Protein AF-A0A9X9G0S4-F1 (afdb_monomer)

Organism: NCBI:txid300181

Sequence (81 aa):
MNKTNLTALPPEESLADLAHFAWCALMALRLAQQDGQALLPLTIHTFLVRWLADAQKQRRFPRSVATDIDSLLRLCQRRWI

Structure (mmCIF, N/CA/C/O backbone):
data_AF-A0A9X9G0S4-F1
#
_entry.id   AF-A0A9X9G0S4-F1
#
loop_
_atom_site.group_PDB
_atom_site.id
_atom_site.type_symbol
_atom_site.label_atom_id
_atom_site.label_alt_id
_atom_site.label_comp_id
_atom_site.label_asym_id
_atom_site.label_entity_id
_atom_site.label_seq_id
_atom_site.pdbx_PDB_ins_code
_atom_site.Cartn_x
_atom_site.Cartn_y
_atom_site.Cartn_z
_atom_site.occupancy
_atom_site.B_iso_or_equiv
_atom_site.auth_seq_id
_atom_site.auth_comp_id
_atom_site.auth_asym_id
_atom_site.auth_atom_id
_atom_site.pdbx_PDB_model_num
ATOM 1 N N . MET A 1 1 ? 38.057 1.673 -29.194 1.00 36.81 1 MET A N 1
ATOM 2 C CA . MET A 1 1 ? 37.974 2.482 -27.961 1.00 36.81 1 MET A CA 1
ATOM 3 C C . MET A 1 1 ? 37.042 1.818 -26.956 1.00 36.81 1 MET A C 1
ATOM 5 O O . MET A 1 1 ? 35.852 1.673 -27.199 1.00 36.81 1 MET A O 1
ATOM 9 N N . ASN A 1 2 ? 37.642 1.380 -25.861 1.00 41.97 2 ASN A N 1
ATOM 10 C CA . ASN A 1 2 ? 37.102 0.903 -24.592 1.00 41.97 2 ASN A CA 1
ATOM 11 C C . ASN A 1 2 ? 36.033 1.829 -23.975 1.00 41.97 2 ASN A C 1
ATOM 13 O O . ASN A 1 2 ? 36.355 2.887 -23.444 1.00 41.97 2 ASN A O 1
ATOM 17 N N . LYS A 1 3 ? 34.766 1.390 -23.964 1.00 47.72 3 LYS A N 1
ATOM 18 C CA . LYS A 1 3 ? 33.748 1.946 -23.060 1.00 47.72 3 LYS A CA 1
ATOM 19 C C . LYS A 1 3 ? 34.056 1.450 -21.649 1.00 47.72 3 LYS A C 1
ATOM 21 O O . LYS A 1 3 ? 33.774 0.305 -21.305 1.00 47.72 3 LYS A O 1
ATOM 26 N N . THR A 1 4 ? 34.714 2.296 -20.867 1.00 47.97 4 THR A N 1
ATOM 27 C CA . THR A 1 4 ? 34.939 2.097 -19.438 1.00 47.97 4 THR A CA 1
ATOM 28 C C . THR A 1 4 ? 33.600 1.877 -18.741 1.00 47.97 4 THR A C 1
ATOM 30 O O . THR A 1 4 ? 32.741 2.756 -18.747 1.00 47.97 4 THR A O 1
ATOM 33 N N . ASN A 1 5 ? 33.449 0.685 -18.161 1.00 46.59 5 ASN A N 1
ATOM 34 C CA . ASN A 1 5 ? 32.466 0.365 -17.135 1.00 46.59 5 ASN A CA 1
ATOM 35 C C . ASN A 1 5 ? 32.632 1.375 -15.994 1.00 46.59 5 ASN A C 1
ATOM 37 O O . ASN A 1 5 ? 33.537 1.232 -15.175 1.00 46.59 5 ASN A O 1
ATOM 41 N N . LEU A 1 6 ? 31.796 2.409 -15.969 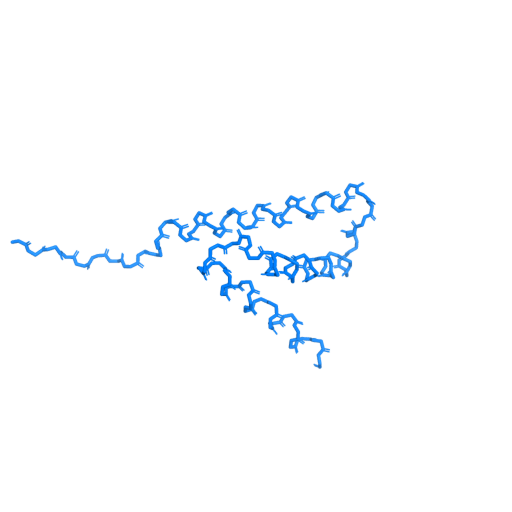1.00 49.53 6 LEU A N 1
ATOM 42 C CA . LEU A 1 6 ? 31.713 3.333 -14.851 1.00 49.53 6 LEU A CA 1
ATOM 43 C C . LEU A 1 6 ? 30.313 3.198 -14.257 1.00 49.53 6 LEU A C 1
ATOM 45 O O . LEU A 1 6 ? 29.343 3.711 -14.800 1.00 49.53 6 LEU A O 1
ATOM 49 N N . THR A 1 7 ? 30.272 2.464 -13.147 1.00 43.34 7 THR A N 1
ATOM 50 C CA . THR A 1 7 ? 29.228 2.516 -12.122 1.00 43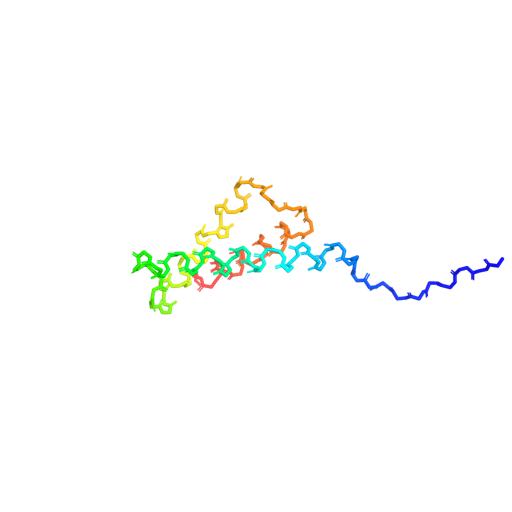.34 7 THR A CA 1
ATOM 51 C C . THR A 1 7 ? 27.863 1.982 -12.553 1.00 43.34 7 THR A C 1
ATOM 53 O O . THR A 1 7 ? 27.071 2.653 -13.205 1.00 43.34 7 THR A O 1
ATOM 56 N N . ALA A 1 8 ? 27.565 0.764 -12.098 1.00 47.59 8 ALA A N 1
ATOM 57 C CA . ALA A 1 8 ? 26.214 0.237 -11.980 1.00 47.59 8 ALA A CA 1
ATOM 58 C C . ALA A 1 8 ? 25.394 1.137 -11.035 1.00 47.59 8 ALA A C 1
ATOM 60 O O . ALA A 1 8 ? 25.257 0.862 -9.846 1.00 47.59 8 ALA A O 1
ATOM 61 N N . LEU A 1 9 ? 24.898 2.255 -11.558 1.00 51.75 9 LEU A N 1
ATOM 62 C CA . LEU A 1 9 ? 23.734 2.921 -11.002 1.00 51.75 9 LEU A CA 1
ATOM 63 C C . LEU A 1 9 ? 22.559 1.953 -11.191 1.00 51.75 9 LEU A C 1
ATOM 65 O O . LEU A 1 9 ? 22.463 1.338 -12.261 1.00 51.75 9 LEU A O 1
ATOM 69 N N . PRO A 1 10 ? 21.689 1.759 -10.182 1.00 53.66 10 PRO A N 1
ATOM 70 C CA . PRO A 1 10 ? 20.452 1.030 -10.417 1.00 53.66 10 PRO A CA 1
ATOM 71 C C . PRO A 1 10 ? 19.761 1.710 -11.607 1.00 53.66 10 PRO A C 1
ATOM 73 O O . PRO A 1 10 ? 19.811 2.941 -11.687 1.00 53.66 10 PRO A O 1
ATOM 76 N N . PRO A 1 11 ? 19.205 0.951 -12.567 1.00 60.22 11 PRO A N 1
ATOM 77 C CA . PRO A 1 11 ? 18.603 1.546 -13.755 1.00 60.22 11 PRO A CA 1
ATOM 78 C C . PRO A 1 11 ? 17.627 2.620 -13.277 1.00 60.22 11 PRO A C 1
ATOM 80 O O . PRO A 1 11 ? 16.792 2.314 -12.427 1.00 60.22 11 PRO A O 1
ATOM 83 N N . GLU A 1 12 ? 17.767 3.870 -13.729 1.00 59.72 12 GLU A N 1
ATOM 84 C CA . GLU A 1 12 ? 16.908 4.994 -13.302 1.00 59.72 12 GLU A CA 1
ATOM 85 C C . GLU A 1 12 ? 15.417 4.629 -13.386 1.00 59.72 12 GLU A C 1
ATOM 87 O O . GLU A 1 12 ? 14.620 5.071 -12.562 1.00 59.72 12 GLU A O 1
ATOM 92 N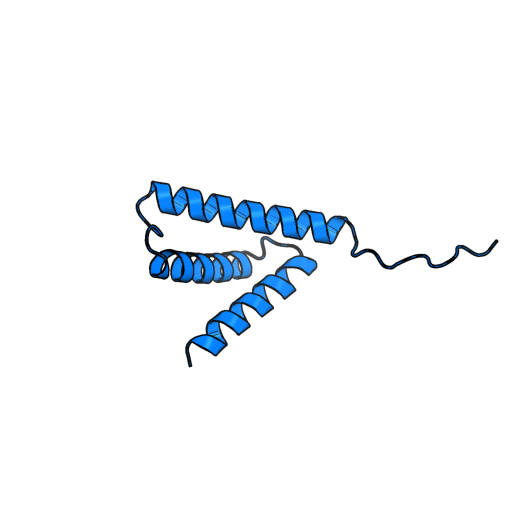 N . GLU A 1 13 ? 15.069 3.732 -14.311 1.00 61.19 13 GLU A N 1
ATOM 93 C CA . GLU A 1 13 ? 13.761 3.089 -14.435 1.00 61.19 13 GLU A CA 1
ATOM 94 C C . GLU A 1 13 ? 13.295 2.410 -13.134 1.00 61.1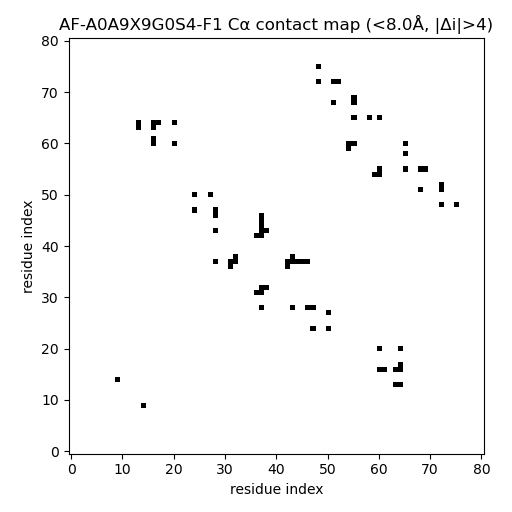9 13 GLU A C 1
ATOM 96 O O . GLU A 1 13 ? 12.185 2.657 -12.678 1.00 61.19 13 GLU A O 1
ATOM 101 N N . SER A 1 14 ? 14.151 1.636 -12.460 1.00 69.94 14 SER A N 1
ATOM 102 C CA . SER A 1 14 ? 13.820 0.991 -11.179 1.00 69.94 14 SER A CA 1
ATOM 103 C C . SER A 1 14 ? 13.605 1.984 -10.038 1.00 69.94 14 SER A C 1
ATOM 105 O O . SER A 1 14 ? 12.780 1.742 -9.156 1.00 69.94 14 SER A O 1
ATOM 107 N N . LEU A 1 15 ? 14.323 3.110 -10.051 1.00 77.69 15 LEU A N 1
ATOM 108 C CA . LEU A 1 15 ? 14.178 4.141 -9.028 1.00 77.69 15 LEU A CA 1
ATOM 109 C C . LEU A 1 15 ? 12.875 4.918 -9.236 1.00 77.69 15 LEU A C 1
ATOM 111 O O . LEU A 1 15 ? 12.170 5.210 -8.272 1.00 77.69 15 LEU A O 1
ATOM 115 N N . ALA A 1 16 ? 12.538 5.206 -10.496 1.00 81.19 16 ALA A N 1
ATOM 116 C CA . ALA A 1 16 ? 11.265 5.795 -10.886 1.00 81.19 16 ALA A CA 1
ATOM 117 C C . ALA A 1 16 ? 10.088 4.865 -10.547 1.00 81.19 16 ALA A C 1
ATOM 119 O O . ALA A 1 16 ? 9.096 5.327 -9.982 1.00 81.19 16 ALA A O 1
ATOM 120 N N . ASP A 1 17 ? 10.219 3.558 -10.798 1.00 80.31 17 ASP A N 1
ATOM 121 C CA . ASP A 1 17 ? 9.218 2.556 -10.422 1.00 80.31 17 ASP A CA 1
ATOM 122 C C . ASP A 1 17 ? 9.009 2.513 -8.901 1.00 80.31 17 ASP A C 1
ATOM 124 O O . ASP A 1 17 ? 7.872 2.481 -8.420 1.00 80.31 17 ASP A O 1
ATOM 128 N N . LEU A 1 18 ? 10.100 2.544 -8.126 1.00 79.62 18 LEU A N 1
ATOM 129 C CA . LEU A 1 18 ? 10.046 2.549 -6.665 1.00 79.62 18 LEU A CA 1
ATOM 130 C C . LEU A 1 18 ? 9.445 3.855 -6.126 1.00 79.62 18 LEU A C 1
ATOM 132 O O . LEU A 1 18 ? 8.649 3.828 -5.186 1.00 79.62 18 LEU A O 1
ATOM 136 N N . ALA A 1 19 ? 9.783 4.995 -6.731 1.00 85.62 19 ALA A N 1
ATOM 137 C CA . ALA A 1 19 ? 9.204 6.289 -6.388 1.00 85.62 19 ALA A CA 1
ATOM 138 C C . ALA A 1 19 ? 7.698 6.321 -6.684 1.00 85.62 19 ALA A C 1
ATOM 140 O O . ALA A 1 19 ? 6.918 6.782 -5.850 1.00 85.62 19 ALA A O 1
ATOM 141 N N . HIS A 1 20 ? 7.271 5.775 -7.827 1.00 85.62 20 HIS A N 1
ATOM 142 C CA . HIS A 1 20 ? 5.858 5.640 -8.170 1.00 85.62 20 HIS A CA 1
ATOM 143 C C . HIS A 1 20 ? 5.132 4.718 -7.187 1.00 85.62 20 HIS A C 1
ATOM 145 O O . HIS A 1 20 ? 4.050 5.049 -6.705 1.00 85.62 20 HIS A O 1
ATOM 151 N N . PHE A 1 21 ? 5.747 3.594 -6.822 1.00 84.69 21 PHE A N 1
ATOM 152 C CA . PHE A 1 21 ? 5.233 2.699 -5.791 1.00 84.69 21 PHE A CA 1
ATOM 153 C C . PHE A 1 21 ? 5.057 3.403 -4.440 1.00 84.69 21 PHE A C 1
ATOM 155 O O . PHE A 1 21 ? 3.978 3.326 -3.847 1.00 84.69 21 PHE A O 1
ATOM 162 N N . ALA A 1 22 ? 6.076 4.129 -3.976 1.00 85.75 22 ALA A N 1
ATOM 163 C CA . ALA A 1 22 ? 6.017 4.881 -2.727 1.00 85.75 22 ALA A CA 1
ATOM 164 C C . ALA A 1 22 ? 4.928 5.963 -2.776 1.00 85.75 22 ALA A C 1
ATOM 166 O O . ALA A 1 22 ? 4.157 6.111 -1.827 1.00 85.75 22 ALA A O 1
ATOM 167 N N . TRP A 1 23 ? 4.807 6.668 -3.903 1.00 88.75 23 TRP A N 1
ATOM 168 C CA . TRP A 1 23 ? 3.743 7.641 -4.132 1.00 88.75 23 TRP A CA 1
ATOM 169 C C . TRP A 1 23 ? 2.353 6.997 -4.066 1.00 88.75 23 TRP A C 1
ATOM 171 O O . TRP A 1 23 ? 1.474 7.496 -3.363 1.00 88.75 23 TRP A O 1
ATOM 181 N N . CYS A 1 24 ? 2.153 5.855 -4.730 1.00 88.69 24 CYS A N 1
ATOM 182 C CA . CYS A 1 24 ? 0.899 5.106 -4.674 1.00 88.69 24 CYS A CA 1
ATOM 183 C C . CYS A 1 24 ? 0.551 4.660 -3.248 1.00 88.69 24 CYS A C 1
ATOM 185 O O . CYS A 1 24 ? -0.607 4.785 -2.846 1.00 88.69 24 CYS A O 1
ATOM 187 N N . ALA A 1 25 ? 1.529 4.180 -2.477 1.00 87.94 25 ALA A N 1
ATOM 188 C CA . ALA A 1 25 ? 1.326 3.770 -1.089 1.00 87.94 25 ALA A CA 1
ATOM 189 C C . ALA A 1 25 ? 0.910 4.956 -0.201 1.00 87.94 25 ALA A C 1
ATOM 191 O O . ALA A 1 25 ? -0.037 4.848 0.580 1.00 87.94 25 ALA A O 1
ATOM 192 N N . LEU A 1 26 ? 1.576 6.106 -0.356 1.00 89.81 26 LEU A N 1
ATOM 193 C CA . LEU A 1 26 ? 1.254 7.337 0.372 1.00 89.81 26 LEU A CA 1
ATOM 194 C C . LEU A 1 26 ? -0.140 7.859 0.021 1.00 89.81 26 LEU A C 1
ATOM 196 O O . LEU A 1 26 ? -0.898 8.227 0.917 1.00 89.81 26 LEU A O 1
ATOM 200 N N . MET A 1 27 ? -0.499 7.857 -1.263 1.00 91.81 27 MET A N 1
ATOM 201 C CA . MET A 1 27 ? -1.831 8.261 -1.707 1.00 91.81 27 MET A CA 1
ATOM 202 C C . MET A 1 27 ? -2.910 7.329 -1.159 1.00 91.81 27 MET A C 1
ATOM 204 O O . MET A 1 27 ? -3.891 7.811 -0.603 1.00 91.81 27 MET A O 1
ATOM 208 N N . ALA A 1 28 ? -2.719 6.009 -1.236 1.00 88.94 28 ALA A N 1
ATOM 209 C CA . ALA A 1 28 ? -3.665 5.048 -0.676 1.00 88.94 28 ALA A CA 1
ATOM 210 C C . ALA A 1 28 ? -3.852 5.235 0.837 1.00 88.94 28 ALA A C 1
ATOM 212 O O . ALA A 1 28 ? -4.981 5.199 1.324 1.00 88.94 28 ALA A O 1
ATOM 213 N N . LEU A 1 29 ? -2.763 5.496 1.569 1.00 88.88 29 LEU A N 1
ATOM 214 C CA . LEU A 1 29 ? -2.826 5.812 2.993 1.00 88.88 29 LEU A CA 1
ATOM 215 C C . LEU A 1 29 ? -3.605 7.108 3.249 1.00 88.88 29 LEU A C 1
ATOM 217 O O . LEU A 1 29 ? -4.452 7.143 4.137 1.00 88.88 29 LEU A O 1
ATOM 221 N N . ARG A 1 30 ? -3.357 8.158 2.460 1.00 89.25 30 ARG A N 1
ATOM 222 C CA . ARG A 1 30 ? -4.065 9.440 2.571 1.00 89.25 30 ARG A CA 1
ATOM 223 C C . ARG A 1 30 ? -5.566 9.282 2.311 1.00 89.25 30 ARG A C 1
ATOM 225 O O . ARG A 1 30 ? -6.355 9.868 3.043 1.00 89.25 30 ARG A O 1
ATOM 232 N N . LEU A 1 31 ? -5.953 8.486 1.311 1.00 89.75 31 LEU A N 1
ATOM 233 C CA . LEU A 1 31 ? -7.357 8.158 1.038 1.00 89.75 31 LEU A CA 1
ATOM 234 C C . LEU A 1 31 ? -7.994 7.423 2.223 1.00 89.75 31 LEU A C 1
ATOM 236 O O . LEU A 1 31 ? -9.035 7.845 2.711 1.00 89.75 31 LEU A O 1
ATOM 240 N N . ALA A 1 32 ? -7.328 6.396 2.756 1.00 86.62 32 ALA A N 1
ATOM 241 C CA . ALA A 1 32 ? -7.826 5.677 3.927 1.00 86.62 32 ALA A CA 1
ATOM 242 C C . ALA A 1 32 ? -7.998 6.598 5.148 1.00 86.62 32 ALA A C 1
ATOM 244 O O . ALA A 1 32 ? -8.993 6.495 5.859 1.00 86.62 32 ALA A O 1
ATOM 245 N N . GLN A 1 33 ? -7.071 7.539 5.355 1.00 89.00 33 GLN A N 1
ATOM 246 C CA . GLN A 1 33 ? -7.172 8.553 6.409 1.00 89.00 33 GLN A CA 1
ATOM 247 C C . GLN A 1 33 ? -8.371 9.486 6.222 1.00 89.00 33 GLN A C 1
ATOM 249 O O . GLN A 1 33 ? -9.007 9.852 7.209 1.00 89.00 33 GLN A O 1
ATOM 254 N N . GLN A 1 34 ? -8.696 9.863 4.982 1.00 89.00 34 GLN A N 1
ATOM 255 C CA . GLN A 1 34 ? -9.890 10.661 4.692 1.00 89.00 34 GLN A CA 1
ATOM 256 C C . GLN A 1 34 ? -11.186 9.896 4.982 1.00 89.00 34 GLN A C 1
ATOM 258 O O . GLN A 1 34 ? -12.132 10.496 5.486 1.00 89.00 34 GLN A O 1
ATOM 263 N N . ASP A 1 35 ? -11.193 8.580 4.776 1.00 85.12 35 ASP A N 1
ATOM 264 C CA . ASP A 1 35 ? -12.310 7.694 5.132 1.00 85.12 35 ASP A CA 1
ATOM 265 C C . ASP A 1 35 ? -12.380 7.375 6.644 1.00 85.12 35 ASP A C 1
ATOM 267 O O . ASP A 1 35 ? -13.179 6.547 7.085 1.00 85.12 35 ASP A O 1
ATOM 271 N N . GLY A 1 36 ? -11.528 8.002 7.465 1.00 82.62 36 GLY A N 1
ATOM 272 C CA . GLY A 1 36 ? -11.453 7.766 8.910 1.00 82.62 36 GLY A CA 1
ATOM 273 C C . GLY A 1 36 ? -10.779 6.444 9.301 1.00 82.62 36 GLY A C 1
ATOM 274 O O . GLY A 1 36 ? -10.806 6.052 10.468 1.00 82.62 36 GLY A O 1
ATOM 275 N N . GLN A 1 37 ? -10.162 5.744 8.348 1.00 81.00 37 GLN A N 1
ATOM 276 C CA . GLN A 1 37 ? -9.374 4.529 8.562 1.00 81.00 37 GLN A CA 1
ATOM 277 C C . GLN A 1 37 ? -7.887 4.886 8.750 1.00 81.00 37 GLN A C 1
ATOM 279 O O . GLN A 1 37 ? -7.443 5.970 8.396 1.00 81.00 37 GLN A O 1
ATOM 284 N N . ALA A 1 38 ? -7.075 3.975 9.304 1.00 80.62 38 ALA A N 1
ATOM 285 C CA . ALA A 1 38 ? -5.616 4.163 9.395 1.00 80.62 38 ALA A CA 1
ATOM 286 C C . ALA A 1 38 ? -5.166 5.487 10.069 1.00 80.62 38 ALA A C 1
ATOM 288 O O . ALA A 1 38 ? -4.177 6.098 9.669 1.00 80.62 38 ALA A O 1
ATOM 289 N N . LEU A 1 39 ? -5.883 5.932 11.107 1.00 77.25 39 LEU A N 1
ATOM 290 C CA . LEU A 1 39 ? -5.533 7.130 11.886 1.00 77.25 39 LEU A CA 1
ATOM 291 C C . LEU A 1 39 ? -4.580 6.820 13.050 1.00 77.25 39 LEU A C 1
ATOM 293 O O . LEU A 1 39 ? -3.772 7.660 13.436 1.00 77.25 39 LEU A O 1
ATOM 297 N N . LEU A 1 40 ? -4.649 5.603 13.600 1.00 84.44 40 LEU A N 1
ATOM 298 C CA . LEU A 1 40 ? -3.741 5.135 14.647 1.00 84.44 40 LEU A CA 1
ATOM 299 C C . LEU A 1 40 ? -2.513 4.431 14.051 1.00 84.44 40 LEU A C 1
ATOM 301 O O . LEU A 1 40 ? -2.649 3.731 13.041 1.00 84.44 40 LEU A O 1
ATOM 305 N N . PRO A 1 41 ? -1.350 4.478 14.728 1.00 77.69 41 PRO A N 1
ATOM 306 C CA . PRO A 1 41 ? -0.131 3.796 14.282 1.00 77.69 41 PRO A CA 1
ATOM 307 C C . PRO A 1 41 ? -0.336 2.306 13.971 1.00 77.69 41 PRO A C 1
ATOM 309 O O . PRO A 1 41 ? 0.128 1.804 12.950 1.00 77.69 41 PRO A O 1
ATOM 312 N N . LEU A 1 42 ? -1.106 1.607 14.809 1.00 76.81 42 LEU A N 1
ATOM 313 C CA . LEU A 1 42 ? -1.449 0.195 14.613 1.00 76.81 42 LEU A CA 1
ATOM 314 C C . LEU A 1 42 ? -2.288 -0.023 13.347 1.00 76.81 42 LEU A C 1
ATOM 316 O O . LEU A 1 42 ? -1.976 -0.894 12.538 1.00 76.81 42 LEU A O 1
ATOM 320 N N . THR A 1 43 ? -3.310 0.807 13.130 1.00 82.62 43 THR A N 1
ATOM 321 C CA . THR A 1 43 ? -4.170 0.720 11.941 1.00 82.62 43 THR A CA 1
ATOM 322 C C . THR A 1 43 ? -3.450 1.107 10.650 1.00 82.62 43 THR A C 1
ATOM 324 O O . THR A 1 43 ? -3.748 0.526 9.612 1.00 82.62 43 THR A O 1
ATOM 327 N N . ILE A 1 44 ? -2.473 2.021 10.703 1.00 86.12 44 ILE A N 1
ATOM 328 C CA . ILE A 1 44 ? -1.610 2.366 9.561 1.00 86.12 44 ILE A CA 1
ATOM 329 C C . ILE A 1 44 ? -0.788 1.152 9.137 1.00 86.12 44 ILE A C 1
ATOM 331 O O . ILE A 1 44 ? -0.752 0.814 7.955 1.00 86.12 44 ILE A O 1
ATOM 335 N N . HIS A 1 45 ? -0.168 0.460 10.095 1.00 84.44 45 HIS A N 1
ATOM 336 C CA . HIS A 1 45 ? 0.597 -0.749 9.804 1.00 84.44 45 HIS A CA 1
ATOM 337 C C . HIS A 1 45 ? -0.272 -1.841 9.180 1.00 84.44 45 HIS A C 1
ATOM 339 O O . HIS A 1 45 ? 0.102 -2.406 8.152 1.00 84.44 45 HIS A O 1
ATOM 345 N N . THR A 1 46 ? -1.443 -2.123 9.756 1.00 84.69 46 THR A N 1
ATOM 346 C CA . THR A 1 46 ? -2.358 -3.132 9.205 1.00 84.69 46 THR A CA 1
ATOM 347 C C . THR A 1 46 ? -2.857 -2.747 7.813 1.00 84.69 46 THR A C 1
ATOM 349 O O . THR A 1 46 ? -2.937 -3.608 6.935 1.00 84.69 46 THR A O 1
ATOM 352 N N . PHE A 1 47 ? -3.156 -1.464 7.592 1.00 88.44 47 PHE A N 1
ATOM 353 C CA . PHE A 1 47 ? -3.545 -0.949 6.284 1.00 88.44 47 PHE A CA 1
ATOM 354 C C . PHE A 1 47 ? -2.430 -1.138 5.255 1.00 88.44 47 PHE A C 1
ATOM 356 O O . PHE A 1 47 ? -2.680 -1.720 4.206 1.00 88.44 47 PHE A O 1
ATOM 363 N N . LEU A 1 48 ? -1.196 -0.728 5.566 1.00 87.31 48 LEU A N 1
ATOM 364 C CA . LEU A 1 48 ? -0.058 -0.853 4.652 1.00 87.31 48 LEU A CA 1
ATOM 365 C C . LEU A 1 48 ? 0.243 -2.311 4.297 1.00 87.31 48 LEU A C 1
ATOM 367 O O . LEU A 1 48 ? 0.494 -2.605 3.133 1.00 87.31 48 LEU A O 1
ATOM 371 N N . VAL A 1 49 ? 0.177 -3.233 5.264 1.00 86.50 49 VAL A N 1
ATOM 372 C CA . VAL A 1 49 ? 0.395 -4.668 5.008 1.00 86.50 49 VAL A CA 1
ATOM 373 C C . VAL A 1 49 ? -0.696 -5.242 4.100 1.00 86.50 49 VAL A C 1
ATOM 375 O O . VAL A 1 49 ? -0.383 -5.961 3.150 1.00 86.50 49 VAL A O 1
ATOM 378 N N . ARG A 1 50 ? -1.970 -4.907 4.350 1.00 86.44 50 ARG A N 1
ATOM 379 C CA . ARG A 1 50 ? -3.087 -5.314 3.480 1.00 86.44 50 ARG A CA 1
ATOM 380 C C . ARG A 1 50 ? -2.954 -4.723 2.081 1.00 86.44 50 ARG A C 1
ATOM 382 O O . ARG A 1 50 ? -3.045 -5.454 1.102 1.00 86.44 50 ARG A O 1
ATOM 389 N N . TRP A 1 51 ? -2.662 -3.430 2.000 1.00 88.44 51 TRP A N 1
ATOM 390 C CA . TRP A 1 51 ? -2.467 -2.730 0.741 1.00 88.44 51 TRP A CA 1
ATOM 391 C C . TRP A 1 51 ? -1.307 -3.325 -0.067 1.00 88.44 51 TRP A C 1
ATOM 393 O O . TRP A 1 51 ? -1.472 -3.555 -1.261 1.00 88.44 51 TRP A O 1
ATOM 403 N N . LEU A 1 52 ? -0.174 -3.666 0.568 1.00 85.69 52 LEU A N 1
ATOM 404 C CA . LEU A 1 52 ? 0.937 -4.359 -0.100 1.00 85.69 52 LEU A CA 1
ATOM 405 C C . LEU A 1 52 ? 0.503 -5.722 -0.654 1.00 85.69 52 LEU A C 1
ATOM 407 O O . LEU A 1 52 ? 0.846 -6.063 -1.785 1.00 85.69 52 LEU A O 1
ATOM 411 N N . ALA A 1 53 ? -0.245 -6.504 0.130 1.00 85.00 53 ALA A N 1
ATOM 412 C CA . ALA A 1 53 ? -0.722 -7.818 -0.294 1.00 85.00 53 ALA A CA 1
ATOM 413 C C . ALA A 1 53 ? -1.677 -7.714 -1.496 1.00 85.00 53 ALA A C 1
ATOM 415 O O . ALA A 1 53 ? -1.578 -8.497 -2.443 1.00 85.00 53 ALA A O 1
ATOM 416 N N . ASP A 1 54 ? -2.567 -6.722 -1.495 1.00 86.12 54 ASP A N 1
ATOM 417 C CA . ASP A 1 54 ? -3.488 -6.478 -2.605 1.00 86.12 54 ASP A CA 1
ATOM 418 C C . ASP A 1 54 ? -2.763 -5.922 -3.840 1.00 86.12 54 ASP A C 1
ATOM 420 O O . ASP A 1 54 ? -3.032 -6.362 -4.960 1.00 86.12 54 ASP A O 1
ATOM 424 N N . ALA A 1 55 ? -1.788 -5.030 -3.654 1.00 84.12 55 ALA A N 1
ATOM 425 C CA . ALA A 1 55 ? -0.915 -4.527 -4.713 1.00 84.12 55 ALA A CA 1
ATOM 426 C C . ALA A 1 55 ? -0.117 -5.653 -5.393 1.00 84.12 55 ALA A C 1
ATOM 428 O O . ALA A 1 55 ? -0.017 -5.690 -6.624 1.00 84.12 55 ALA A O 1
ATOM 429 N N . GLN A 1 56 ? 0.402 -6.602 -4.605 1.00 80.00 56 GLN A N 1
ATOM 430 C CA . GLN A 1 56 ? 1.102 -7.783 -5.110 1.00 80.00 56 GLN A CA 1
ATOM 431 C C . GLN A 1 56 ? 0.155 -8.693 -5.906 1.00 80.00 56 GLN A C 1
ATOM 433 O O . GLN A 1 56 ? 0.490 -9.107 -7.019 1.00 80.00 56 GLN A O 1
ATOM 438 N N . LYS A 1 57 ? -1.050 -8.969 -5.382 1.00 81.06 57 LYS A N 1
ATOM 439 C CA . LYS A 1 57 ? -2.072 -9.776 -6.075 1.00 81.06 57 LYS A CA 1
ATOM 440 C C . LYS A 1 57 ? -2.489 -9.167 -7.407 1.00 81.06 57 LYS A C 1
ATOM 442 O O . LYS A 1 57 ? -2.648 -9.892 -8.384 1.00 81.06 57 LYS A O 1
ATOM 447 N N . GLN A 1 58 ? -2.631 -7.845 -7.459 1.00 79.31 58 GLN A N 1
ATOM 448 C CA . GLN A 1 58 ? -2.996 -7.129 -8.680 1.00 79.31 58 GLN A CA 1
ATOM 449 C C . GLN A 1 58 ? -1.864 -7.099 -9.720 1.00 79.31 58 GLN A C 1
ATOM 451 O O . GLN A 1 58 ? -2.109 -6.672 -10.845 1.00 79.31 58 GLN A O 1
ATOM 456 N N . ARG A 1 59 ? -0.637 -7.532 -9.370 1.00 75.31 59 ARG A N 1
ATOM 457 C CA . ARG A 1 59 ? 0.566 -7.472 -10.227 1.00 75.31 59 ARG A CA 1
ATOM 458 C C . ARG A 1 59 ? 0.744 -6.108 -10.904 1.00 75.31 59 ARG A C 1
ATOM 460 O O . ARG A 1 59 ? 1.204 -6.020 -12.038 1.00 75.31 59 ARG A O 1
ATOM 467 N N . ARG A 1 60 ? 0.363 -5.040 -10.198 1.00 68.62 60 ARG A N 1
ATOM 468 C CA . ARG A 1 60 ? 0.349 -3.667 -10.721 1.00 68.62 60 ARG A CA 1
ATOM 469 C C . ARG A 1 60 ? 1.738 -3.072 -1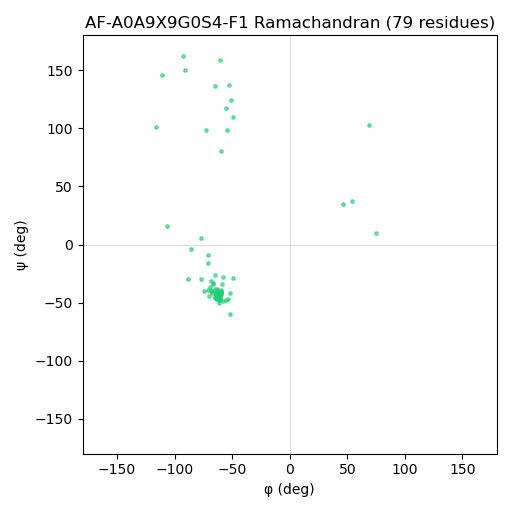0.922 1.00 68.62 60 ARG A C 1
ATOM 471 O O . ARG A 1 60 ? 1.858 -2.064 -11.608 1.00 68.62 60 ARG A O 1
ATOM 478 N N . PHE A 1 61 ? 2.756 -3.686 -10.326 1.00 75.38 61 PHE A N 1
ATOM 479 C CA . PHE A 1 61 ? 4.124 -3.194 -10.344 1.00 75.38 61 PHE A CA 1
ATOM 480 C C . PHE A 1 61 ? 5.043 -4.088 -11.187 1.00 75.38 61 PHE A C 1
ATOM 482 O O . PHE A 1 61 ? 4.861 -5.313 -11.207 1.00 75.38 61 PHE A O 1
ATOM 489 N N . PRO A 1 62 ? 6.044 -3.496 -11.863 1.00 73.31 62 PRO A N 1
ATOM 490 C CA . PRO A 1 62 ? 7.065 -4.239 -12.586 1.00 73.31 62 PRO A CA 1
ATOM 491 C C . PRO A 1 62 ? 7.871 -5.148 -11.647 1.00 73.31 62 PRO A C 1
ATOM 493 O O . PRO A 1 62 ? 7.909 -4.972 -10.428 1.00 73.31 62 PRO A O 1
ATOM 496 N N . ARG A 1 63 ? 8.516 -6.169 -12.224 1.00 71.50 63 ARG A N 1
ATOM 497 C CA . ARG A 1 63 ? 9.213 -7.237 -11.479 1.00 71.50 63 ARG A CA 1
ATOM 498 C C . ARG A 1 63 ? 10.316 -6.722 -10.545 1.00 71.50 63 ARG A C 1
ATOM 500 O O . ARG A 1 63 ? 10.583 -7.367 -9.532 1.00 71.50 63 ARG A O 1
ATOM 507 N N . SER A 1 64 ? 10.916 -5.582 -10.893 1.00 73.38 64 SER A N 1
A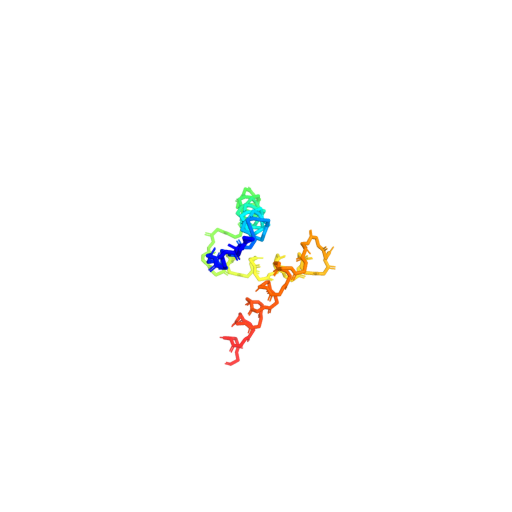TOM 508 C CA . SER A 1 64 ? 11.865 -4.818 -10.076 1.00 73.38 64 SER A CA 1
ATOM 509 C C . SER A 1 64 ? 11.281 -4.551 -8.686 1.00 73.38 64 SER A C 1
ATOM 511 O O . SER A 1 64 ? 11.774 -5.074 -7.694 1.00 73.38 64 SER A O 1
ATOM 513 N N . VAL A 1 65 ? 10.146 -3.857 -8.635 1.00 75.12 65 VAL A N 1
ATOM 514 C CA . VAL A 1 65 ? 9.466 -3.466 -7.392 1.00 75.12 65 VAL A CA 1
ATOM 515 C C . VAL A 1 65 ? 8.693 -4.625 -6.757 1.00 75.12 65 VAL A C 1
ATOM 517 O O . VAL A 1 65 ? 8.573 -4.705 -5.536 1.00 75.12 65 VAL A O 1
ATOM 520 N N . ALA A 1 66 ? 8.187 -5.572 -7.553 1.00 77.31 66 ALA A N 1
ATOM 521 C CA . ALA A 1 66 ? 7.466 -6.733 -7.025 1.00 77.31 66 ALA A CA 1
ATOM 522 C C . ALA A 1 66 ? 8.320 -7.570 -6.053 1.00 77.31 66 ALA A C 1
ATOM 524 O O . ALA A 1 66 ? 7.794 -8.110 -5.079 1.00 77.31 66 ALA A O 1
ATOM 525 N N . THR A 1 67 ? 9.632 -7.652 -6.299 1.00 77.75 67 THR A N 1
ATOM 526 C CA . THR A 1 67 ? 10.585 -8.365 -5.433 1.00 77.75 67 THR A CA 1
ATOM 527 C C . THR A 1 67 ? 10.777 -7.650 -4.089 1.00 77.75 67 THR A C 1
ATOM 529 O O . THR A 1 67 ? 10.861 -8.302 -3.041 1.00 77.75 67 THR A O 1
ATOM 532 N N . ASP A 1 68 ? 10.774 -6.317 -4.099 1.00 80.25 68 ASP A N 1
ATOM 533 C CA . ASP A 1 68 ? 10.875 -5.493 -2.892 1.00 80.25 68 ASP A CA 1
ATOM 534 C C .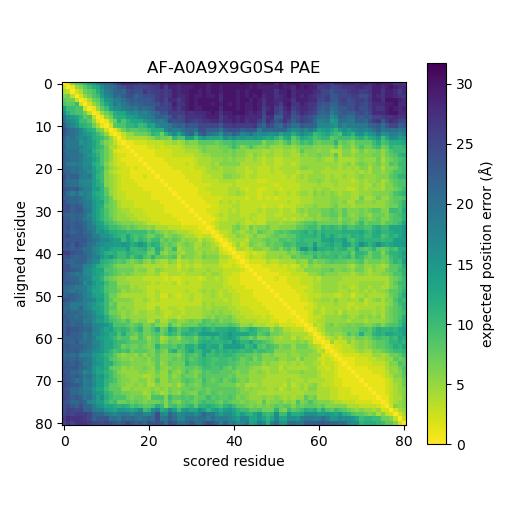 ASP A 1 68 ? 9.598 -5.580 -2.048 1.00 80.25 68 ASP A C 1
ATOM 536 O O . ASP A 1 68 ? 9.670 -5.809 -0.839 1.00 80.25 68 ASP A O 1
ATOM 540 N N . ILE A 1 69 ? 8.424 -5.502 -2.687 1.00 81.50 69 ILE A N 1
ATOM 541 C CA . ILE A 1 69 ? 7.108 -5.697 -2.049 1.00 81.50 69 ILE A CA 1
ATOM 542 C C . ILE A 1 69 ? 7.046 -7.054 -1.339 1.00 81.50 69 ILE A C 1
ATOM 544 O O . ILE A 1 69 ? 6.640 -7.146 -0.181 1.00 81.50 69 ILE A O 1
ATOM 548 N N . ASP A 1 70 ? 7.475 -8.115 -2.017 1.00 82.38 70 ASP A N 1
ATOM 549 C CA . ASP A 1 70 ? 7.470 -9.475 -1.480 1.00 82.38 70 ASP A CA 1
ATOM 550 C C . ASP A 1 70 ? 8.422 -9.623 -0.278 1.00 82.38 70 ASP A C 1
ATOM 552 O O . ASP A 1 70 ? 8.108 -10.265 0.728 1.00 82.38 70 ASP A O 1
ATOM 556 N N . SER A 1 71 ? 9.577 -8.959 -0.336 1.00 82.38 71 SER A N 1
ATOM 557 C CA . SER A 1 71 ? 10.535 -8.917 0.772 1.00 82.38 71 SER A CA 1
ATOM 558 C C . SER A 1 71 ? 9.993 -8.145 1.976 1.00 82.38 71 SER A C 1
ATOM 560 O O . SER A 1 71 ? 10.114 -8.622 3.106 1.00 82.38 71 SER A O 1
ATOM 562 N N . LEU A 1 72 ? 9.327 -7.011 1.748 1.00 83.38 72 LEU A N 1
ATOM 563 C CA . LEU A 1 72 ? 8.646 -6.241 2.790 1.00 83.38 72 LEU A CA 1
ATOM 564 C C . LEU A 1 72 ? 7.523 -7.052 3.451 1.00 83.38 72 LEU A C 1
ATOM 566 O O . LEU A 1 72 ? 7.448 -7.096 4.679 1.00 83.38 72 LEU A O 1
ATOM 570 N N . LEU A 1 73 ? 6.700 -7.757 2.668 1.00 83.44 73 LEU A N 1
ATOM 571 C CA . LEU A 1 73 ? 5.647 -8.628 3.201 1.00 83.44 73 LEU A CA 1
ATOM 572 C C . LEU A 1 73 ? 6.216 -9.749 4.070 1.00 83.44 73 LEU A C 1
ATOM 574 O O . LEU A 1 73 ? 5.725 -9.966 5.179 1.00 83.44 73 LEU A O 1
ATOM 578 N N . ARG A 1 74 ? 7.286 -10.416 3.623 1.00 84.12 74 ARG A N 1
ATOM 579 C CA . ARG A 1 74 ? 7.978 -11.436 4.428 1.00 84.12 74 ARG A CA 1
ATOM 580 C C . ARG A 1 74 ? 8.518 -10.879 5.741 1.00 84.12 74 ARG A C 1
ATOM 582 O O . ARG A 1 74 ? 8.411 -11.545 6.770 1.00 84.12 74 ARG A O 1
ATOM 589 N N . LEU A 1 75 ? 9.099 -9.679 5.722 1.00 82.88 75 LEU A N 1
ATOM 590 C CA . LEU A 1 75 ? 9.599 -9.016 6.930 1.00 82.88 75 LEU A CA 1
ATOM 591 C C . LEU A 1 75 ? 8.462 -8.692 7.905 1.00 82.88 75 LEU A C 1
ATOM 593 O O . LEU A 1 75 ? 8.599 -8.919 9.107 1.00 82.88 75 LEU A O 1
ATOM 597 N N . CYS A 1 76 ? 7.327 -8.210 7.395 1.00 79.06 76 CYS A N 1
ATOM 598 C CA . CYS A 1 76 ? 6.137 -7.959 8.203 1.00 79.06 76 CYS A CA 1
ATOM 599 C C . CYS A 1 76 ? 5.555 -9.249 8.800 1.00 79.06 76 CYS A C 1
ATOM 601 O O . CYS A 1 76 ? 5.196 -9.254 9.974 1.00 79.06 76 CYS A O 1
ATOM 603 N N . GLN A 1 77 ? 5.511 -10.343 8.033 1.00 77.00 77 GLN A N 1
ATOM 604 C CA . GLN A 1 77 ? 5.015 -11.644 8.497 1.00 77.00 77 GLN A CA 1
ATOM 605 C C . GLN A 1 77 ? 5.931 -12.284 9.545 1.00 77.00 77 GLN A C 1
ATOM 607 O O . GLN A 1 77 ? 5.444 -12.822 10.533 1.00 77.00 77 GLN A O 1
ATOM 612 N N . ARG A 1 78 ? 7.256 -12.185 9.382 1.00 73.44 78 ARG A N 1
ATOM 613 C CA . ARG A 1 78 ? 8.220 -12.730 10.353 1.00 73.44 78 ARG A CA 1
ATOM 614 C C . ARG A 1 78 ? 8.168 -12.060 11.721 1.00 73.44 78 ARG A C 1
ATOM 616 O O . ARG A 1 78 ? 8.572 -12.678 12.692 1.00 73.44 78 ARG A O 1
ATOM 623 N N . ARG A 1 79 ? 7.723 -10.806 11.802 1.00 62.00 79 ARG A N 1
ATOM 624 C CA . ARG A 1 79 ? 7.663 -10.058 13.068 1.00 62.00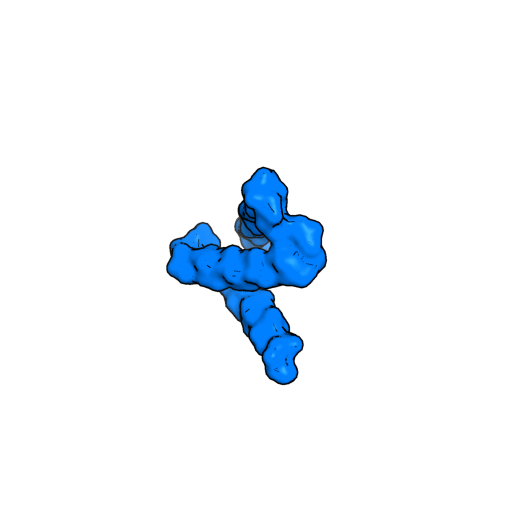 79 ARG A CA 1
ATOM 625 C C . ARG A 1 79 ? 6.373 -10.304 13.866 1.00 62.00 79 ARG A C 1
ATOM 627 O O . ARG A 1 79 ? 6.237 -9.778 14.962 1.00 62.00 79 ARG A O 1
ATOM 634 N N . TRP A 1 80 ? 5.439 -11.076 13.316 1.00 50.62 80 TRP A N 1
ATOM 635 C CA . TRP A 1 80 ? 4.166 -11.445 13.944 1.00 50.62 80 TRP A CA 1
ATOM 636 C C . TRP A 1 80 ? 4.131 -12.909 14.428 1.00 50.62 80 TRP A C 1
ATOM 638 O O . TRP A 1 80 ? 3.046 -13.429 14.686 1.00 50.62 80 TRP A O 1
ATOM 648 N N . ILE A 1 81 ? 5.294 -13.567 14.542 1.00 43.62 81 ILE A N 1
ATOM 649 C CA . ILE A 1 81 ? 5.462 -14.916 15.114 1.00 43.62 81 ILE A CA 1
ATOM 650 C C . ILE A 1 81 ? 6.374 -14.823 16.334 1.00 43.62 81 ILE A C 1
ATOM 652 O O . ILE A 1 81 ? 7.418 -14.141 16.215 1.00 43.62 81 ILE A O 1
#

Solvent-accessible surface area (backbone atoms only — not comparable to full-atom values): 4828 Å² total; per-residue (Å²): 135,87,82,75,90,74,74,91,62,76,58,65,66,56,53,50,52,44,51,50,49,52,49,51,53,52,51,53,50,51,53,36,41,74,73,71,35,52,78,47,76,69,43,34,52,54,46,51,55,52,50,50,53,51,46,57,72,64,59,76,55,60,72,73,50,45,55,52,52,53,51,51,49,51,54,58,56,60,72,75,109

InterPro domains:
  IPR021316 Protein of unknown function DUF2913 [PF11140] (19-75)

Nearest PDB structures (foldseek):
  6tt7-assembly1_J  TM=4.845E-01  e=4.166E+00  Ovis aries
  7zub-assembly1_C  TM=3.985E-01  e=9.188E+00  Homo sapiens

pLDDT: mean 76.08, std 14.05, range [36.81, 91.81]

Secondary structure (DSSP, 8-state):
--------PPPHHHHHHHHHHHHHHHHHHHHHHHTT-S-SHHHHHHHHHHHHHHHHHTT-S-HHHHHHHHHHHHHHHHTT-

Radius of gyration: 16.39 Å; Cα contacts (8 Å, |Δi|>4): 41; chains: 1; bounding box: 50×26×43 Å

Mean predicted aligned error: 9.9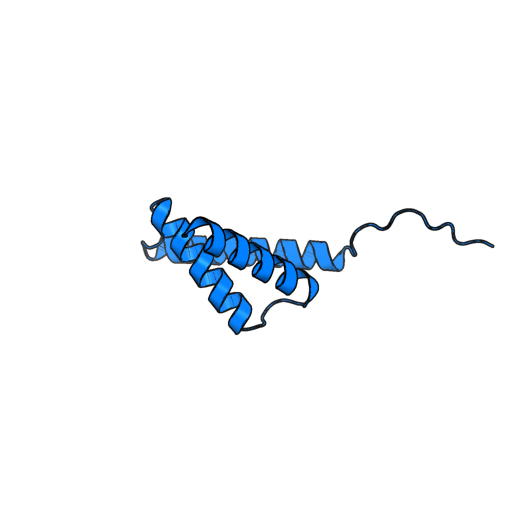5 Å

Foldseek 3Di:
DDPDPDDDDPPVVLVVLVVVVVVVLVVQCVVCVVVVFCPDPVRVLVSSLVVLVVCLVVVVGPPSVNVVSVVVNVVSVVVVD